Protein AF-A0A355IJU5-F1 (afdb_monomer_lite)

Secondary structure (DSSP, 8-state):
--TT--HHHHHHHHTTS-GGGGS-S--HHHHHHHHHHS----S-------TT---EEEETTEEESSGGG-S-HHHHHHHHHHHHHHHHHHHHHHHHHHHHHHHTTS-HHHHHHHHHHHHHHHHHHHHHHHHHHHHHHHHHHHHHHHHT-

Sequence (149 aa):
MVNGKSIKERIELAEIRDFRATWAGKNIDSLLQRTRRIQPLNTDTQDVVTEEGLGFYINDHHTYQSLDDFQSPEARQQVTQWLAKQEDLKITQATLAEKRAYYTTLDASQRERLGVEILSLERDIRLIRQELPLLERSARNLEIRALSK

Structure (mmCIF, N/CA/C/O backbone):
data_AF-A0A355IJU5-F1
#
_entry.id   AF-A0A355IJU5-F1
#
loop_
_atom_site.group_PDB
_atom_site.id
_atom_site.type_symbol
_atom_site.label_atom_id
_atom_site.label_alt_id
_atom_site.label_comp_id
_atom_site.label_asym_id
_atom_site.label_entity_id
_atom_site.label_seq_id
_atom_site.pdbx_PDB_ins_code
_atom_site.Cartn_x
_atom_site.Cartn_y
_atom_site.Cartn_z
_atom_site.occupancy
_atom_site.B_iso_or_equiv
_atom_site.auth_seq_id
_atom_site.auth_comp_id
_atom_site.auth_asym_id
_atom_site.auth_atom_id
_atom_site.pdbx_PDB_model_num
ATOM 1 N N . MET A 1 1 ? 2.786 -55.390 19.495 1.00 37.66 1 MET A N 1
ATOM 2 C CA . MET A 1 1 ? 2.853 -56.370 18.386 1.00 37.66 1 MET A CA 1
ATOM 3 C C . MET A 1 1 ? 1.538 -56.319 17.625 1.00 37.66 1 MET A C 1
ATOM 5 O O . MET A 1 1 ? 0.491 -56.407 18.250 1.00 37.66 1 MET A O 1
ATOM 9 N N . VAL A 1 2 ? 1.580 -56.051 16.316 1.00 45.22 2 VAL A N 1
ATOM 10 C CA . VAL A 1 2 ? 0.395 -55.852 15.457 1.00 45.22 2 VAL A CA 1
ATOM 11 C C . VAL A 1 2 ? -0.214 -57.223 15.125 1.00 45.22 2 VAL A C 1
ATOM 13 O O . VAL A 1 2 ? 0.063 -57.798 14.077 1.00 45.22 2 VAL A O 1
ATOM 16 N N . ASN A 1 3 ? -0.982 -57.785 16.061 1.00 53.03 3 ASN A N 1
ATOM 17 C CA . ASN A 1 3 ? -1.473 -59.169 16.013 1.00 53.03 3 ASN A CA 1
ATOM 18 C C . ASN A 1 3 ? -2.860 -59.287 15.358 1.00 53.03 3 ASN A C 1
ATOM 20 O O . ASN A 1 3 ? -3.836 -59.608 16.026 1.00 53.03 3 ASN A O 1
ATOM 24 N N . GLY A 1 4 ? -2.952 -59.048 14.046 1.00 61.25 4 GLY A N 1
ATOM 25 C CA . GLY A 1 4 ? -4.211 -59.302 13.326 1.00 61.25 4 GLY A CA 1
ATOM 26 C C . GLY A 1 4 ? -4.207 -59.152 11.804 1.00 61.25 4 GLY A C 1
ATOM 27 O O . GLY A 1 4 ? -5.227 -59.439 11.193 1.00 61.25 4 GLY A O 1
ATOM 28 N N . LYS A 1 5 ? -3.103 -58.721 11.178 1.00 66.00 5 LYS A N 1
ATOM 29 C CA . LYS A 1 5 ? -3.032 -58.539 9.716 1.00 66.00 5 LYS A CA 1
ATOM 30 C C . LYS A 1 5 ? -2.289 -59.692 9.051 1.00 66.00 5 LYS A C 1
ATOM 32 O O . LYS A 1 5 ? -1.216 -60.081 9.525 1.00 66.00 5 LYS A O 1
ATOM 37 N N . SER A 1 6 ? -2.838 -60.226 7.963 1.00 76.06 6 SER A N 1
ATOM 38 C CA . SER A 1 6 ? -2.215 -61.322 7.218 1.00 76.06 6 SER A CA 1
ATOM 39 C C . SER A 1 6 ? -0.889 -60.873 6.588 1.00 76.06 6 SER A C 1
ATOM 41 O O . SER A 1 6 ? -0.647 -59.684 6.371 1.00 76.06 6 SER A O 1
ATOM 43 N N . ILE A 1 7 ? -0.005 -61.824 6.274 1.00 74.62 7 ILE A N 1
ATOM 44 C CA . ILE A 1 7 ? 1.296 -61.528 5.647 1.00 74.62 7 ILE A CA 1
ATOM 45 C C . ILE A 1 7 ? 1.111 -60.764 4.327 1.00 74.62 7 ILE A C 1
ATOM 47 O O . ILE A 1 7 ? 1.876 -59.844 4.051 1.00 74.62 7 ILE A O 1
ATOM 51 N N . LYS A 1 8 ? 0.061 -61.081 3.557 1.00 76.50 8 LYS A N 1
ATOM 52 C CA . LYS A 1 8 ? -0.259 -60.382 2.304 1.00 76.50 8 LYS A CA 1
ATOM 53 C C . LYS A 1 8 ? -0.587 -58.909 2.543 1.00 76.50 8 LYS A C 1
ATOM 55 O O . LYS A 1 8 ? -0.012 -58.050 1.891 1.00 76.50 8 LYS A O 1
ATOM 60 N N . GLU A 1 9 ? -1.411 -58.615 3.545 1.00 71.00 9 GLU A N 1
ATOM 61 C CA . GLU A 1 9 ? -1.787 -57.236 3.888 1.00 71.00 9 GLU A CA 1
ATOM 62 C C . GLU A 1 9 ? -0.579 -56.426 4.373 1.00 71.00 9 GLU A C 1
ATOM 64 O O . GLU A 1 9 ? -0.467 -55.234 4.110 1.00 71.00 9 GLU A O 1
ATOM 69 N N . ARG A 1 10 ? 0.366 -57.066 5.072 1.00 69.81 10 ARG A N 1
ATOM 70 C CA . ARG A 1 10 ? 1.609 -56.410 5.504 1.00 69.81 10 ARG A CA 1
ATOM 71 C C . ARG A 1 10 ? 2.517 -56.062 4.326 1.00 69.81 10 ARG A C 1
ATOM 73 O O . ARG A 1 10 ? 3.156 -55.016 4.371 1.00 69.81 10 ARG A O 1
ATOM 80 N N . ILE A 1 11 ? 2.565 -56.915 3.304 1.00 75.50 11 ILE A N 1
ATOM 81 C CA . ILE A 1 11 ? 3.319 -56.659 2.071 1.00 75.50 11 ILE A CA 1
ATOM 82 C C . ILE A 1 11 ? 2.655 -55.529 1.279 1.00 75.50 11 ILE A C 1
ATOM 84 O O . ILE A 1 11 ? 3.332 -54.582 0.904 1.00 75.50 11 ILE A O 1
ATOM 88 N N . GLU A 1 12 ? 1.331 -55.547 1.116 1.00 73.19 12 GLU A N 1
ATOM 89 C CA . GLU A 1 12 ? 0.604 -54.475 0.418 1.00 73.19 12 GLU A CA 1
ATOM 90 C C . GLU A 1 12 ? 0.754 -53.105 1.096 1.00 73.19 12 GLU A C 1
ATOM 92 O O . GLU A 1 12 ? 0.917 -52.092 0.415 1.00 73.19 12 GLU A O 1
ATOM 97 N N . LEU A 1 13 ? 0.752 -53.072 2.435 1.00 71.50 13 LEU A N 1
ATOM 98 C CA . LEU A 1 13 ? 1.023 -51.858 3.210 1.00 71.50 13 LEU A CA 1
ATOM 99 C C . LEU A 1 13 ? 2.470 -51.381 3.054 1.00 71.50 13 LEU A C 1
ATOM 101 O O . LEU A 1 13 ? 2.701 -50.178 2.955 1.00 71.50 13 LEU A O 1
ATOM 105 N N . ALA A 1 14 ? 3.436 -52.304 3.045 1.00 71.00 14 ALA A N 1
ATOM 106 C CA . ALA A 1 14 ? 4.849 -51.980 2.858 1.00 71.00 14 ALA A CA 1
ATOM 107 C C . ALA A 1 14 ? 5.145 -51.473 1.439 1.00 71.00 14 ALA A C 1
ATOM 109 O O . ALA A 1 14 ? 5.996 -50.608 1.261 1.00 71.00 14 ALA A O 1
ATOM 110 N N . GLU A 1 15 ? 4.411 -51.967 0.445 1.00 78.69 15 GLU A N 1
ATOM 111 C CA . GLU A 1 15 ? 4.503 -51.522 -0.944 1.00 78.69 15 GLU A CA 1
ATOM 112 C C . GLU A 1 15 ? 3.675 -50.255 -1.231 1.00 78.69 15 GLU A C 1
ATOM 114 O O . GLU A 1 15 ? 3.696 -49.765 -2.356 1.00 78.69 15 GLU A O 1
ATOM 119 N N . ILE A 1 16 ? 2.954 -49.715 -0.232 1.00 70.50 16 ILE A N 1
ATOM 120 C CA . ILE A 1 16 ? 2.120 -48.498 -0.320 1.00 70.50 16 ILE A CA 1
ATOM 121 C C . ILE A 1 16 ? 1.230 -48.514 -1.580 1.00 70.50 16 ILE A C 1
ATOM 123 O O . ILE A 1 16 ? 1.070 -47.514 -2.277 1.00 70.50 16 ILE A O 1
ATOM 127 N N . ARG A 1 17 ? 0.639 -49.673 -1.897 1.00 71.25 17 ARG A N 1
ATOM 128 C CA . ARG A 1 17 ? -0.208 -49.821 -3.097 1.00 71.25 17 ARG A CA 1
ATOM 129 C C . ARG A 1 17 ? -1.482 -48.978 -3.032 1.00 71.25 17 ARG A C 1
ATOM 131 O O . ARG A 1 17 ? -2.009 -48.578 -4.065 1.00 71.25 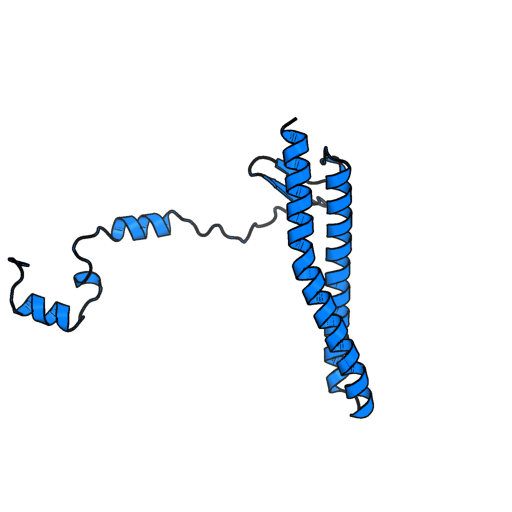17 ARG A O 1
ATOM 138 N N . ASP A 1 18 ? -1.948 -48.691 -1.820 1.00 65.88 18 ASP A N 1
ATOM 139 C CA . ASP A 1 18 ? -3.004 -47.724 -1.543 1.00 65.88 18 ASP A CA 1
ATOM 140 C C . ASP A 1 18 ? -2.660 -46.940 -0.269 1.00 65.88 18 ASP A C 1
ATOM 142 O O . ASP A 1 18 ? -2.475 -47.500 0.816 1.00 65.88 18 ASP A O 1
ATOM 146 N N . PHE A 1 19 ? -2.594 -45.616 -0.394 1.00 62.75 19 PHE A N 1
ATOM 147 C CA . PHE A 1 19 ? -2.326 -44.714 0.722 1.00 62.75 19 PHE A CA 1
ATOM 148 C C . PHE A 1 19 ? -3.440 -44.758 1.776 1.00 62.75 19 PHE A C 1
ATOM 150 O O . PHE A 1 19 ? -3.152 -44.595 2.964 1.00 62.75 19 PHE A O 1
ATOM 157 N N . ARG A 1 20 ? -4.692 -45.050 1.391 1.00 64.56 20 ARG A N 1
ATOM 158 C CA . ARG A 1 20 ? -5.820 -45.154 2.331 1.00 64.56 20 ARG A CA 1
ATOM 159 C C . ARG A 1 20 ? -5.626 -46.291 3.331 1.00 64.56 20 ARG A C 1
ATOM 161 O O . ARG A 1 20 ? -5.987 -46.142 4.495 1.00 64.56 20 ARG A O 1
ATOM 168 N N . ALA A 1 21 ? -4.999 -47.391 2.913 1.00 64.56 21 ALA A N 1
ATOM 169 C CA . ALA A 1 21 ? -4.743 -48.551 3.765 1.00 64.56 21 ALA A CA 1
ATOM 170 C C . ALA A 1 21 ? -3.712 -48.267 4.879 1.00 64.56 21 ALA A C 1
ATOM 172 O O . ALA A 1 21 ? -3.728 -48.916 5.929 1.00 64.56 21 ALA A O 1
ATOM 173 N N . THR A 1 22 ? -2.839 -47.270 4.687 1.00 63.34 22 THR A N 1
ATOM 174 C CA . THR A 1 22 ? -1.837 -46.857 5.690 1.00 63.34 22 THR A CA 1
ATOM 175 C C . THR A 1 22 ? -2.447 -46.067 6.850 1.00 63.34 22 THR A C 1
ATOM 177 O O . THR A 1 22 ? -1.848 -45.937 7.921 1.00 63.34 22 THR A O 1
ATOM 180 N N . TRP A 1 23 ? -3.663 -45.554 6.673 1.00 65.38 23 TRP A N 1
ATOM 181 C CA . TRP A 1 23 ? -4.342 -44.743 7.666 1.00 65.38 23 TRP A CA 1
ATOM 182 C C . TRP A 1 23 ? -5.085 -45.665 8.633 1.00 65.38 23 TRP A C 1
ATOM 184 O O . TRP A 1 23 ? -6.143 -46.194 8.321 1.00 65.38 23 TRP A O 1
ATOM 194 N N . ALA A 1 24 ? -4.490 -45.901 9.805 1.00 61.97 24 ALA A N 1
ATOM 195 C CA . ALA A 1 24 ? -4.911 -46.866 10.826 1.00 61.97 24 ALA A CA 1
ATOM 196 C C . ALA A 1 24 ? -6.315 -46.609 11.435 1.00 61.97 24 ALA A C 1
ATOM 198 O O . ALA A 1 24 ? -6.436 -46.294 12.615 1.00 61.97 24 ALA A O 1
ATOM 199 N N . GLY A 1 25 ? -7.381 -46.718 10.639 1.00 58.44 25 GLY A N 1
ATOM 200 C CA . GLY A 1 25 ? -8.772 -46.613 11.086 1.00 58.44 25 GLY A CA 1
ATOM 201 C C . GLY A 1 25 ? -9.214 -45.217 11.534 1.00 58.44 25 GLY A C 1
ATOM 202 O O . GLY A 1 25 ? -10.287 -45.078 12.118 1.00 58.44 25 GLY A O 1
ATOM 203 N N . LYS A 1 26 ? -8.427 -44.161 11.279 1.00 61.12 26 LYS A N 1
ATOM 204 C CA . LYS A 1 26 ? -8.891 -42.786 11.516 1.00 61.12 26 LYS A CA 1
ATOM 205 C C . LYS A 1 26 ? -9.998 -42.480 10.510 1.00 61.12 26 LYS A C 1
ATOM 207 O O . LYS A 1 26 ? -9.787 -42.651 9.319 1.00 61.12 26 LYS A O 1
ATOM 212 N N . ASN A 1 27 ? -11.162 -42.034 10.980 1.00 60.88 27 ASN A N 1
ATOM 213 C CA . ASN A 1 27 ? -12.306 -41.693 10.134 1.00 60.88 27 ASN A CA 1
ATOM 214 C C . ASN A 1 27 ? -11.995 -40.423 9.314 1.00 60.88 27 ASN A C 1
ATOM 216 O O . ASN A 1 27 ? -12.337 -39.309 9.715 1.00 60.88 27 ASN A O 1
ATOM 220 N N . ILE A 1 28 ? -11.281 -40.578 8.195 1.00 61.06 28 ILE A N 1
ATOM 221 C CA . ILE A 1 28 ? -10.894 -39.460 7.322 1.00 61.06 28 ILE A CA 1
ATOM 222 C C . ILE A 1 28 ? -12.123 -38.838 6.672 1.00 61.06 28 ILE A C 1
ATOM 224 O O . ILE A 1 28 ? -12.105 -37.642 6.419 1.00 61.06 28 ILE A O 1
ATOM 228 N N . ASP A 1 29 ? -13.210 -39.587 6.477 1.00 62.91 29 ASP A N 1
ATOM 229 C CA . ASP A 1 29 ? -14.457 -39.028 5.952 1.00 62.91 29 ASP A CA 1
ATOM 230 C C . ASP A 1 29 ? -14.970 -37.884 6.832 1.00 62.91 29 ASP A C 1
ATOM 232 O O . ASP A 1 29 ? -15.392 -36.859 6.308 1.00 62.91 29 ASP A O 1
ATOM 236 N N . SER A 1 30 ? -14.823 -37.972 8.157 1.00 64.62 30 SER A N 1
ATOM 237 C CA . SER A 1 30 ? -15.137 -36.859 9.066 1.00 64.62 30 SER A CA 1
ATOM 238 C C . SER A 1 30 ? -14.202 -35.643 8.904 1.00 64.62 30 SER A C 1
ATOM 240 O O . SER A 1 30 ? -14.635 -34.499 9.058 1.00 64.62 30 SER A O 1
ATOM 242 N N . LEU A 1 31 ? -12.931 -35.857 8.537 1.00 59.22 31 LEU A N 1
ATOM 243 C CA . LEU A 1 31 ? -11.954 -34.792 8.258 1.00 59.22 31 LEU A CA 1
ATOM 244 C C . LEU A 1 31 ? -12.179 -34.163 6.871 1.00 59.22 31 LEU A C 1
ATOM 246 O O . LEU A 1 31 ? -12.069 -32.946 6.715 1.00 59.22 31 LEU A O 1
ATOM 250 N N . LEU A 1 32 ? -12.569 -34.974 5.887 1.00 59.78 32 LEU A N 1
ATOM 251 C CA . LEU A 1 32 ? -13.024 -34.563 4.557 1.00 59.78 32 LEU A CA 1
ATOM 252 C C . LEU A 1 32 ? -14.348 -33.794 4.640 1.00 59.78 32 LEU A C 1
ATOM 254 O O . LEU A 1 32 ? -14.534 -32.792 3.961 1.00 59.78 32 LEU A O 1
ATOM 258 N N . GLN A 1 33 ? -15.266 -34.203 5.516 1.00 60.03 33 GLN A N 1
ATOM 259 C CA . GLN A 1 33 ? -16.494 -33.456 5.785 1.00 60.03 33 GLN A CA 1
ATOM 260 C C . GLN A 1 33 ? -16.215 -32.133 6.500 1.00 60.03 33 GLN A C 1
ATOM 262 O O . GLN A 1 33 ? -16.843 -31.134 6.161 1.00 60.03 33 GLN A O 1
ATOM 267 N N . ARG A 1 34 ? -15.259 -32.084 7.441 1.00 55.94 34 ARG A N 1
ATOM 268 C CA . ARG A 1 34 ? -14.801 -30.817 8.038 1.00 55.94 34 ARG A CA 1
ATOM 269 C C . ARG A 1 34 ? -14.225 -29.877 6.986 1.00 55.94 34 ARG A C 1
ATOM 271 O O . ARG A 1 34 ? -14.629 -28.726 6.946 1.00 55.94 34 ARG A O 1
ATOM 278 N N . THR A 1 35 ? -13.352 -30.369 6.113 1.00 55.44 35 THR A N 1
ATOM 279 C CA . THR A 1 35 ? -12.771 -29.562 5.026 1.00 55.44 35 THR A CA 1
ATOM 280 C C . THR A 1 35 ? -13.792 -29.146 3.970 1.00 55.44 35 THR A C 1
ATOM 282 O O . THR A 1 35 ? -13.623 -28.088 3.390 1.00 55.44 35 THR A O 1
ATOM 285 N N . ARG A 1 36 ? -14.877 -29.904 3.762 1.00 55.72 36 ARG A N 1
ATOM 286 C CA . ARG A 1 36 ? -16.011 -29.486 2.912 1.00 55.72 36 ARG A CA 1
ATOM 287 C C . ARG A 1 36 ? -16.974 -28.508 3.600 1.00 55.72 36 ARG A C 1
ATOM 289 O O . ARG A 1 36 ? -17.630 -27.733 2.917 1.00 55.72 36 ARG A O 1
ATOM 296 N N . ARG A 1 37 ? -17.105 -28.567 4.934 1.00 54.38 37 ARG A N 1
ATOM 297 C CA . ARG A 1 37 ? -17.896 -27.612 5.743 1.00 54.38 37 ARG A CA 1
ATOM 298 C C . ARG A 1 37 ? -17.190 -26.287 5.955 1.00 54.38 37 ARG A C 1
ATOM 300 O O . ARG A 1 37 ? -17.864 -25.279 6.143 1.00 54.38 37 ARG A O 1
ATOM 307 N N . ILE A 1 38 ? -15.862 -26.291 5.918 1.00 51.34 38 ILE A N 1
ATOM 308 C CA . ILE A 1 38 ? -15.114 -25.098 5.561 1.00 51.34 38 IL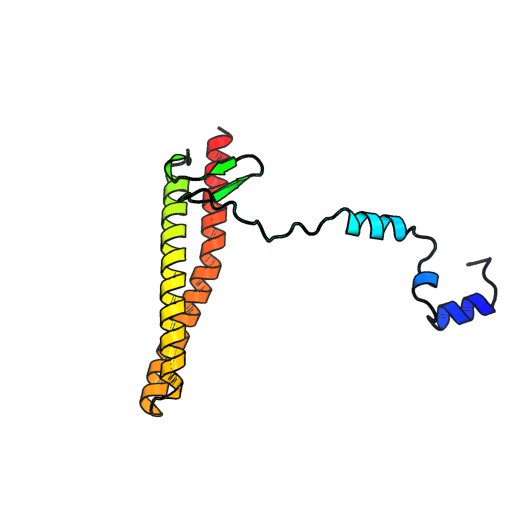E A CA 1
ATOM 309 C C . ILE A 1 38 ? -15.471 -24.880 4.092 1.00 51.34 38 ILE A C 1
ATOM 311 O O . ILE A 1 38 ? -14.797 -25.371 3.192 1.00 51.34 38 ILE A O 1
ATOM 315 N N . GLN A 1 39 ? -16.599 -24.204 3.846 1.00 50.84 39 GLN A N 1
ATOM 316 C CA . GLN A 1 39 ? -16.749 -23.493 2.587 1.00 50.84 39 GLN A CA 1
ATOM 317 C C . GLN A 1 39 ? -15.417 -22.769 2.382 1.00 50.84 39 GLN A C 1
ATOM 319 O O . GLN A 1 39 ? -14.881 -22.252 3.376 1.00 50.84 39 GLN A O 1
ATOM 324 N N . PRO A 1 40 ? -14.848 -22.725 1.165 1.00 47.34 40 PRO A N 1
ATOM 325 C CA . PRO A 1 40 ? -13.946 -21.624 0.908 1.00 47.34 40 PRO A CA 1
ATOM 326 C C . PRO A 1 40 ? -14.731 -20.405 1.391 1.00 47.34 40 PRO A C 1
ATOM 328 O O . PRO A 1 40 ? -15.829 -20.146 0.895 1.00 47.34 40 PRO A O 1
ATOM 331 N N . LEU A 1 41 ? -14.252 -19.723 2.440 1.00 43.88 41 LEU A N 1
ATOM 332 C CA . LEU A 1 41 ? -14.538 -18.308 2.496 1.00 43.88 41 LEU A CA 1
ATOM 333 C C . LEU A 1 41 ? -13.991 -17.878 1.153 1.00 43.88 41 LEU A C 1
ATOM 335 O O . LEU A 1 41 ? -12.777 -17.890 0.950 1.00 43.88 41 LEU A O 1
ATOM 339 N N . ASN A 1 42 ? -14.896 -17.699 0.197 1.00 45.56 42 ASN A N 1
ATOM 340 C CA . ASN A 1 42 ? -14.609 -16.956 -0.989 1.00 45.56 42 ASN A CA 1
ATOM 341 C C . ASN A 1 42 ? -14.091 -15.649 -0.396 1.00 45.56 42 ASN A C 1
ATOM 343 O O . ASN A 1 42 ? -14.848 -14.835 0.115 1.00 45.56 42 ASN A O 1
ATOM 347 N N . THR A 1 43 ? -12.771 -15.515 -0.350 1.00 44.66 43 THR A N 1
ATOM 348 C CA . THR A 1 43 ? -12.105 -14.230 -0.193 1.00 44.66 43 THR A CA 1
ATOM 349 C C . THR A 1 43 ? -12.297 -13.404 -1.460 1.00 44.66 43 THR A C 1
ATOM 351 O O . THR A 1 43 ? -11.680 -12.363 -1.601 1.00 44.66 43 THR A O 1
ATOM 354 N N . ASP A 1 44 ? -13.175 -13.838 -2.364 1.00 41.47 44 ASP A N 1
ATOM 355 C CA . ASP A 1 44 ? -14.094 -12.944 -3.038 1.00 41.47 44 ASP A CA 1
ATOM 356 C C . ASP A 1 44 ? -15.173 -12.547 -2.021 1.00 41.47 44 ASP A C 1
ATOM 358 O O . ASP A 1 44 ? -16.317 -13.014 -2.068 1.00 41.47 44 ASP A O 1
ATOM 362 N N . THR A 1 45 ? -14.828 -11.649 -1.092 1.00 46.56 45 THR A N 1
ATOM 363 C CA . THR A 1 45 ? -15.816 -10.638 -0.743 1.00 46.56 45 THR A CA 1
ATOM 364 C C . THR A 1 45 ? -16.143 -9.992 -2.079 1.00 46.56 45 THR A C 1
ATOM 366 O O . THR A 1 45 ? -15.399 -9.167 -2.600 1.00 46.56 45 THR A O 1
ATOM 369 N N . GLN A 1 46 ? -17.225 -10.459 -2.702 1.00 38.84 46 GLN A N 1
ATOM 370 C CA . GLN A 1 46 ? -18.049 -9.594 -3.511 1.00 38.84 46 GLN A CA 1
ATOM 371 C C . GLN A 1 46 ? -18.360 -8.456 -2.556 1.00 38.84 46 GLN A C 1
ATOM 373 O O . GLN A 1 46 ? -19.249 -8.562 -1.710 1.00 38.84 46 GLN A O 1
ATOM 378 N N . ASP A 1 47 ? -17.503 -7.439 -2.605 1.00 44.41 47 ASP A N 1
ATOM 379 C CA . ASP A 1 47 ? -17.793 -6.136 -2.082 1.00 44.41 47 ASP A CA 1
ATOM 380 C C . ASP A 1 47 ? -19.147 -5.843 -2.706 1.00 44.41 47 ASP A C 1
ATOM 382 O O . ASP A 1 47 ? -19.281 -5.617 -3.912 1.00 44.41 47 ASP A O 1
ATOM 386 N N . VAL A 1 48 ? -20.194 -5.963 -1.895 1.00 41.03 48 VAL A N 1
ATOM 387 C CA . VAL A 1 48 ? -21.378 -5.164 -2.107 1.00 41.03 48 VAL A CA 1
ATOM 388 C C . VAL A 1 48 ? -20.806 -3.766 -1.998 1.00 41.03 48 VAL A C 1
ATOM 390 O O . VAL A 1 48 ? -20.634 -3.244 -0.895 1.00 41.03 48 VAL A O 1
ATOM 393 N N . VAL A 1 49 ? -20.366 -3.247 -3.149 1.00 46.19 49 VAL A N 1
ATOM 394 C CA . VAL A 1 49 ? -19.971 -1.868 -3.374 1.00 46.19 49 VAL A CA 1
ATOM 395 C C . VAL A 1 49 ? -21.245 -1.098 -3.094 1.00 46.19 49 VAL A C 1
ATOM 397 O O . VAL A 1 49 ? -22.055 -0.815 -3.969 1.00 46.19 49 VAL A O 1
ATOM 400 N N . THR A 1 50 ? -21.479 -0.906 -1.804 1.00 43.88 50 THR A N 1
ATOM 401 C CA . THR A 1 50 ? -22.388 0.085 -1.292 1.00 43.88 50 THR A CA 1
ATOM 402 C C . THR A 1 50 ? -21.654 1.366 -1.621 1.00 43.88 50 THR A C 1
ATOM 404 O O . THR A 1 50 ? -20.507 1.557 -1.214 1.00 43.88 50 THR A O 1
ATOM 407 N N . GLU A 1 51 ? -22.264 2.111 -2.526 1.00 48.16 51 GLU A N 1
ATOM 408 C CA . GLU A 1 51 ? -21.739 3.298 -3.172 1.00 48.16 51 GLU A CA 1
ATOM 409 C C . GLU A 1 51 ? -20.920 4.162 -2.192 1.00 48.16 51 GLU A C 1
ATOM 411 O O . GLU A 1 51 ? -21.381 4.517 -1.112 1.00 48.16 51 GLU A O 1
ATOM 416 N N . GLU A 1 52 ? -19.672 4.450 -2.573 1.00 56.06 52 GLU A N 1
ATOM 417 C CA . GLU A 1 52 ? -18.823 5.518 -2.015 1.00 56.06 52 GLU A CA 1
ATOM 418 C C . GLU A 1 52 ? -18.389 5.419 -0.535 1.00 56.06 52 GLU A C 1
ATOM 420 O O . GLU A 1 52 ? -17.901 6.397 0.031 1.00 56.06 52 GLU A O 1
ATOM 425 N N . GLY A 1 53 ? -18.484 4.245 0.094 1.00 57.88 53 GLY A N 1
ATOM 426 C CA . GLY A 1 53 ? -18.004 4.036 1.466 1.00 57.88 53 GLY A CA 1
ATOM 427 C C . GLY A 1 53 ? -16.539 3.582 1.574 1.00 57.88 53 GLY A C 1
ATOM 428 O O . GLY A 1 53 ? -16.098 2.663 0.884 1.00 57.88 53 GLY A O 1
ATOM 429 N N . LEU A 1 54 ? -15.790 4.164 2.514 1.00 71.62 54 LEU A N 1
ATOM 430 C CA . LEU A 1 54 ? -14.519 3.654 3.036 1.00 71.62 54 LEU A CA 1
ATOM 431 C C . LEU A 1 54 ? -14.784 2.333 3.778 1.00 71.62 54 LEU A C 1
ATOM 433 O O . LEU A 1 54 ? -14.974 2.360 4.984 1.00 71.62 54 LEU A O 1
ATOM 437 N N . GLY A 1 55 ? -14.852 1.195 3.081 1.00 74.94 55 GLY A N 1
ATOM 438 C CA . GLY A 1 55 ? -15.141 -0.122 3.673 1.00 74.94 55 GLY A CA 1
ATOM 439 C C . GLY A 1 55 ? -14.039 -0.626 4.616 1.00 74.94 55 GLY A C 1
ATOM 440 O O . GLY A 1 55 ? -13.245 -1.491 4.246 1.00 74.94 55 GLY A O 1
ATOM 441 N N . PHE A 1 56 ? -13.965 -0.077 5.830 1.00 84.19 56 PHE A N 1
ATOM 442 C CA . PHE A 1 56 ? -12.914 -0.365 6.804 1.00 84.19 56 PHE A CA 1
ATOM 443 C C . PHE A 1 56 ? -13.431 -1.271 7.925 1.00 84.19 56 PHE A C 1
ATOM 445 O O . PHE A 1 56 ? -14.274 -0.888 8.738 1.00 84.19 56 PHE A O 1
ATOM 452 N N . TYR A 1 57 ? -12.893 -2.486 7.998 1.00 85.50 57 TYR A N 1
ATOM 453 C CA . TYR A 1 57 ? -13.272 -3.478 9.003 1.00 85.50 57 TYR A CA 1
ATOM 454 C C . TYR A 1 57 ? -12.510 -3.244 10.316 1.00 85.50 57 TYR A C 1
ATOM 456 O O . TYR A 1 57 ? -11.278 -3.306 10.337 1.00 85.50 57 TYR A O 1
ATOM 464 N N . ILE A 1 58 ? -13.222 -3.005 11.422 1.0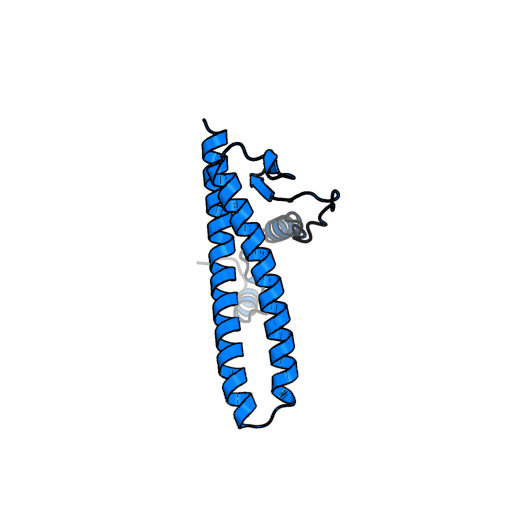0 84.94 58 ILE A N 1
ATOM 465 C CA . ILE A 1 58 ? -12.624 -2.866 12.762 1.00 84.94 58 ILE A CA 1
ATOM 466 C C . ILE A 1 58 ? -12.585 -4.221 13.470 1.00 84.94 58 ILE A C 1
ATOM 468 O O . ILE A 1 58 ? -11.528 -4.647 13.942 1.00 84.94 58 ILE A O 1
ATOM 472 N N . ASN A 1 59 ? -13.729 -4.904 13.530 1.00 80.56 59 ASN A N 1
ATOM 473 C CA . ASN A 1 59 ? -13.891 -6.244 14.094 1.00 80.56 59 ASN A CA 1
ATOM 474 C C . ASN A 1 59 ? -15.103 -6.954 13.455 1.00 80.56 59 ASN A C 1
ATOM 476 O O . ASN A 1 59 ? -15.752 -6.398 12.572 1.00 80.56 59 ASN A O 1
ATOM 480 N N . ASP A 1 60 ? -15.433 -8.159 13.928 1.00 79.88 60 ASP A N 1
ATOM 481 C CA . ASP A 1 60 ? -16.530 -8.986 13.393 1.00 79.88 60 ASP A CA 1
ATOM 482 C C . ASP A 1 60 ? -17.932 -8.347 13.521 1.00 79.88 60 ASP A C 1
ATOM 484 O O . ASP A 1 60 ? -18.896 -8.839 12.936 1.00 79.88 60 ASP A O 1
ATOM 488 N N . HIS A 1 61 ? -18.069 -7.264 14.294 1.00 77.81 61 HIS A N 1
ATOM 489 C CA . HIS A 1 61 ? -19.339 -6.584 14.565 1.00 77.81 61 HIS A CA 1
ATOM 490 C C . HIS A 1 61 ? -19.386 -5.133 14.060 1.00 77.81 61 HIS A C 1
ATOM 492 O O . HIS A 1 61 ? -20.471 -4.569 13.947 1.00 77.81 61 HIS A O 1
ATOM 498 N N . HIS A 1 62 ? -18.237 -4.534 13.737 1.00 80.25 62 HIS A N 1
ATOM 499 C CA . HIS A 1 62 ? -18.105 -3.134 13.349 1.00 80.25 62 HIS A CA 1
ATOM 500 C C . HIS A 1 62 ? -17.359 -3.017 12.019 1.00 80.25 62 HIS A C 1
ATOM 502 O O . HIS A 1 62 ? -16.155 -3.273 11.922 1.00 80.25 62 HIS A O 1
ATOM 508 N N . THR A 1 63 ? -18.100 -2.587 11.000 1.00 85.00 63 THR A N 1
ATOM 509 C CA . THR A 1 63 ? -17.576 -2.170 9.697 1.00 85.00 63 THR A CA 1
ATOM 510 C C . THR A 1 63 ? -17.928 -0.708 9.515 1.00 85.00 63 THR A C 1
ATOM 512 O O . THR A 1 63 ? -19.092 -0.338 9.664 1.00 85.00 63 THR A O 1
ATOM 515 N N . TYR A 1 64 ? -16.925 0.115 9.247 1.00 86.69 64 TYR A N 1
ATOM 516 C CA . TYR A 1 64 ? -17.107 1.542 9.021 1.00 86.69 64 TYR A CA 1
ATOM 517 C C . TYR A 1 64 ? -17.210 1.803 7.524 1.00 86.69 64 TYR A C 1
ATOM 519 O O . TYR A 1 64 ? -16.623 1.067 6.729 1.00 86.69 64 TYR A O 1
ATOM 527 N N . GLN A 1 65 ? -18.000 2.810 7.160 1.00 84.94 65 GLN A N 1
ATOM 528 C CA . GLN A 1 65 ? -18.193 3.266 5.782 1.00 84.94 65 GLN A CA 1
ATOM 529 C C . GLN A 1 65 ? -17.748 4.721 5.599 1.00 84.94 65 GLN A C 1
ATOM 531 O O . GLN A 1 65 ? -17.507 5.147 4.473 1.00 84.94 65 GLN A O 1
ATOM 536 N N . SER A 1 66 ? -17.590 5.482 6.683 1.00 85.25 66 SER A N 1
ATOM 537 C CA . SER A 1 66 ? -17.088 6.854 6.663 1.00 85.25 66 SER A CA 1
ATOM 538 C C . SER A 1 66 ? -15.952 7.056 7.666 1.00 85.25 66 SER A C 1
ATOM 540 O O . SER A 1 66 ? -15.847 6.369 8.682 1.00 85.25 66 SER A O 1
ATOM 542 N N . LEU A 1 67 ? -15.111 8.066 7.418 1.00 86.12 67 LEU A N 1
ATOM 543 C CA . LEU A 1 67 ? -14.141 8.549 8.407 1.00 86.12 67 LEU A CA 1
ATOM 544 C C . LEU A 1 67 ? -14.826 9.097 9.670 1.00 86.12 67 LEU A C 1
ATOM 546 O O . LEU A 1 67 ? -14.197 9.158 10.727 1.00 86.12 67 LEU A O 1
ATOM 550 N N . ASP A 1 68 ? -16.098 9.483 9.575 1.00 85.81 68 ASP A N 1
ATOM 551 C CA . ASP A 1 68 ? -16.865 9.984 10.714 1.00 85.81 68 ASP A CA 1
ATOM 552 C C . ASP A 1 68 ? -17.319 8.894 11.686 1.00 85.81 68 ASP A C 1
ATOM 554 O O . ASP A 1 68 ? -17.573 9.206 12.849 1.00 85.81 68 ASP A O 1
ATOM 558 N N . ASP A 1 69 ? -17.323 7.629 11.257 1.00 85.69 69 ASP A N 1
ATOM 559 C CA . ASP A 1 69 ? -17.690 6.489 12.105 1.00 85.69 69 ASP A CA 1
ATOM 560 C C . ASP A 1 69 ? -16.639 6.221 13.199 1.00 85.69 69 ASP A C 1
ATOM 562 O O . ASP A 1 69 ? -16.934 5.596 14.220 1.00 85.69 69 ASP A O 1
ATOM 566 N N . PHE A 1 70 ? -15.415 6.734 13.014 1.00 88.19 70 PHE A N 1
ATOM 567 C CA . PHE A 1 70 ? -14.321 6.601 13.972 1.00 88.19 70 PHE A CA 1
ATOM 568 C C . PHE A 1 70 ? -14.555 7.456 15.214 1.00 88.19 70 PHE A C 1
ATOM 570 O O . PHE A 1 70 ? -14.595 8.691 15.138 1.00 88.19 70 PHE A O 1
ATOM 577 N N . GLN A 1 71 ? -14.601 6.785 16.364 1.00 88.31 71 GLN A N 1
ATOM 578 C CA . GLN A 1 71 ? -14.709 7.409 17.679 1.00 88.31 71 GLN A CA 1
ATOM 579 C C . GLN A 1 71 ? -13.371 8.003 18.126 1.00 88.31 71 GLN A C 1
ATOM 581 O O . GLN A 1 71 ? -13.333 9.043 18.785 1.00 88.31 71 GLN A O 1
ATOM 586 N N . SER A 1 72 ? -12.253 7.364 17.760 1.00 90.06 72 SER A N 1
ATOM 587 C CA . SER A 1 72 ? -10.924 7.870 18.091 1.00 90.06 72 SER A CA 1
ATOM 588 C C . SER A 1 72 ? -10.419 8.872 17.040 1.00 90.06 72 SER A C 1
ATOM 590 O O . SER A 1 72 ? -10.258 8.506 15.870 1.00 90.06 72 SER A O 1
ATOM 592 N N . PRO A 1 73 ? -10.073 10.118 17.430 1.00 89.31 73 PRO A N 1
ATOM 593 C CA . PRO A 1 73 ? -9.489 11.086 16.501 1.00 89.31 73 PRO A CA 1
ATOM 594 C C . PRO A 1 73 ? -8.110 10.632 15.998 1.00 89.31 73 PRO A C 1
ATOM 596 O O . PRO A 1 73 ? -7.756 10.883 14.847 1.00 89.31 73 PRO A O 1
ATOM 599 N N . GLU A 1 74 ? -7.351 9.909 16.830 1.00 89.38 74 GLU A N 1
ATOM 600 C CA . GLU A 1 74 ? -6.061 9.331 16.443 1.00 89.38 74 GLU A CA 1
ATOM 601 C C . GLU A 1 74 ? -6.242 8.211 15.409 1.00 89.38 74 GLU A C 1
ATOM 603 O O . GLU A 1 74 ? -5.506 8.162 14.422 1.00 89.38 74 GLU A O 1
ATOM 608 N N . ALA A 1 75 ? -7.242 7.337 15.592 1.00 89.50 75 ALA A N 1
ATOM 609 C CA . ALA A 1 75 ? -7.544 6.279 14.626 1.00 89.50 75 ALA A CA 1
ATOM 610 C C . ALA A 1 75 ? -7.979 6.871 13.281 1.00 89.50 75 ALA A C 1
ATOM 612 O O . ALA A 1 75 ? -7.467 6.464 12.239 1.00 89.50 75 ALA A O 1
ATOM 613 N N . ARG A 1 76 ? -8.836 7.900 13.308 1.00 90.56 76 ARG A N 1
ATOM 614 C CA . ARG A 1 76 ? -9.253 8.641 12.113 1.00 90.56 76 ARG A CA 1
ATOM 615 C C . ARG A 1 76 ? -8.050 9.193 11.347 1.00 90.56 76 ARG A C 1
ATOM 617 O O . ARG A 1 76 ? -7.945 8.990 10.142 1.00 90.56 76 ARG A O 1
ATOM 624 N N . GLN A 1 77 ? -7.102 9.827 12.041 1.00 91.50 77 GLN A N 1
ATOM 625 C CA . GLN A 1 77 ? -5.883 10.349 11.417 1.00 91.50 77 GLN A CA 1
ATOM 626 C C . GLN A 1 77 ? -5.029 9.239 10.781 1.00 91.50 77 GLN A C 1
ATOM 628 O O . GLN A 1 77 ? -4.525 9.418 9.670 1.00 91.50 77 GLN A O 1
ATOM 633 N N . GLN A 1 78 ? -4.869 8.098 11.460 1.00 90.44 78 GLN A N 1
ATOM 634 C CA . GLN A 1 78 ? -4.123 6.951 10.929 1.00 90.44 78 GLN A CA 1
ATOM 635 C C . GLN A 1 78 ? -4.764 6.398 9.651 1.00 90.44 78 GLN A C 1
ATOM 637 O O . GLN A 1 78 ? -4.056 6.083 8.696 1.00 90.44 78 GLN A O 1
ATOM 642 N N . VAL A 1 79 ? -6.095 6.328 9.597 1.00 89.88 79 VAL A N 1
ATOM 643 C CA . VAL A 1 79 ? -6.816 5.844 8.412 1.00 89.88 79 VAL A CA 1
ATOM 644 C C . VAL A 1 79 ? -6.745 6.838 7.257 1.00 89.88 79 VAL A C 1
ATOM 646 O O . VAL A 1 79 ? -6.525 6.426 6.120 1.00 89.88 79 VAL A O 1
ATOM 649 N N . THR A 1 80 ? -6.800 8.144 7.522 1.00 90.75 80 THR A N 1
ATOM 650 C CA . THR A 1 80 ? -6.543 9.162 6.491 1.00 90.75 80 THR A CA 1
ATOM 651 C C . THR A 1 80 ? -5.138 9.021 5.894 1.00 90.75 80 THR A C 1
ATOM 653 O O . THR A 1 80 ? -4.970 9.092 4.678 1.00 90.75 80 THR A O 1
ATOM 656 N N . GLN A 1 81 ? -4.120 8.773 6.726 1.00 91.50 81 GLN A N 1
ATOM 657 C CA . GLN A 1 81 ? -2.754 8.520 6.246 1.00 91.50 81 GLN A CA 1
ATOM 658 C C . GLN A 1 81 ? -2.651 7.217 5.450 1.00 91.50 81 GLN A C 1
ATOM 660 O O . GLN A 1 81 ? -1.944 7.160 4.445 1.00 91.50 81 GLN A O 1
ATOM 665 N N . TRP A 1 82 ? -3.353 6.175 5.890 1.00 91.69 82 TRP A N 1
ATOM 666 C CA . TRP A 1 82 ? -3.418 4.898 5.190 1.00 91.69 82 TRP A CA 1
ATOM 667 C C . TRP A 1 82 ? -4.037 5.053 3.794 1.00 91.69 82 TRP A C 1
ATOM 669 O O . TRP A 1 82 ? -3.451 4.571 2.827 1.00 91.69 82 TRP A O 1
ATOM 679 N N . LEU A 1 83 ? -5.132 5.810 3.665 1.00 90.50 83 LEU A N 1
ATOM 680 C CA . LEU A 1 83 ? -5.760 6.119 2.376 1.00 90.50 83 LEU A CA 1
ATOM 681 C C . LEU A 1 83 ? -4.826 6.881 1.439 1.00 90.50 83 LEU A C 1
ATOM 683 O O . LEU A 1 83 ? -4.676 6.501 0.279 1.00 90.50 83 LEU A O 1
ATOM 687 N N . ALA A 1 84 ? -4.155 7.916 1.951 1.00 91.44 84 ALA A N 1
ATOM 688 C CA . ALA A 1 84 ? -3.177 8.671 1.174 1.00 91.44 84 ALA A CA 1
ATOM 689 C C . ALA A 1 84 ? -2.049 7.756 0.663 1.00 91.44 84 ALA A C 1
ATOM 691 O O . ALA A 1 84 ? -1.759 7.739 -0.530 1.00 91.44 84 ALA A O 1
ATOM 692 N N . LYS A 1 85 ? -1.487 6.903 1.531 1.00 92.69 85 LYS A N 1
ATOM 693 C CA . LYS A 1 85 ? -0.448 5.933 1.146 1.00 92.69 85 LYS A CA 1
ATOM 694 C C . LYS A 1 85 ? -0.939 4.889 0.146 1.00 92.69 85 LYS A C 1
ATOM 696 O O . LYS A 1 85 ? -0.156 4.417 -0.679 1.00 92.69 85 LYS A O 1
ATOM 701 N N . GLN A 1 86 ? -2.204 4.487 0.223 1.00 91.56 86 GLN A N 1
ATOM 702 C CA . GLN A 1 86 ? -2.790 3.550 -0.729 1.00 91.56 86 GLN A CA 1
ATOM 703 C C . GLN A 1 86 ? -2.895 4.182 -2.121 1.00 91.56 86 GLN A C 1
ATOM 705 O O . GLN A 1 86 ? -2.598 3.515 -3.114 1.00 91.56 86 GLN A O 1
ATOM 710 N N . GLU A 1 87 ? -3.262 5.460 -2.195 1.00 92.38 87 GLU A N 1
ATOM 711 C CA . GLU A 1 87 ? -3.293 6.205 -3.452 1.00 92.38 87 GLU A CA 1
ATOM 712 C C . GLU A 1 87 ? -1.881 6.453 -4.001 1.00 92.38 87 GLU A C 1
ATOM 714 O O . GLU A 1 87 ? -1.609 6.135 -5.161 1.00 92.38 87 GLU A O 1
ATOM 719 N N . ASP A 1 88 ? -0.939 6.869 -3.150 1.00 91.94 88 ASP A N 1
ATOM 720 C CA . ASP A 1 88 ? 0.478 7.008 -3.509 1.00 91.94 88 ASP A CA 1
ATOM 721 C C . ASP A 1 88 ? 1.047 5.701 -4.073 1.00 91.94 88 ASP A C 1
ATOM 723 O O . ASP A 1 88 ? 1.799 5.702 -5.051 1.00 91.94 88 ASP A O 1
ATOM 727 N N . LEU A 1 89 ? 0.667 4.556 -3.499 1.00 93.94 89 LEU A N 1
ATOM 728 C CA . LEU A 1 89 ? 1.071 3.244 -3.993 1.00 93.94 89 LEU A CA 1
ATOM 729 C C . LEU A 1 89 ? 0.533 2.967 -5.400 1.00 93.94 89 LEU A C 1
ATOM 731 O O . LEU A 1 89 ? 1.282 2.425 -6.217 1.00 93.94 89 LEU A O 1
ATOM 735 N N . LYS A 1 90 ? -0.720 3.327 -5.704 1.00 94.12 90 LYS A N 1
ATOM 736 C CA . LYS A 1 90 ? -1.282 3.167 -7.057 1.00 94.12 90 LYS A CA 1
ATOM 737 C C . LYS A 1 90 ? -0.537 4.038 -8.062 1.00 94.12 90 LYS A C 1
ATOM 739 O O . LYS A 1 90 ? -0.118 3.534 -9.103 1.00 94.12 90 LYS A O 1
ATOM 744 N N . ILE A 1 91 ? -0.313 5.309 -7.725 1.00 94.00 91 ILE A N 1
ATOM 745 C CA . ILE A 1 91 ?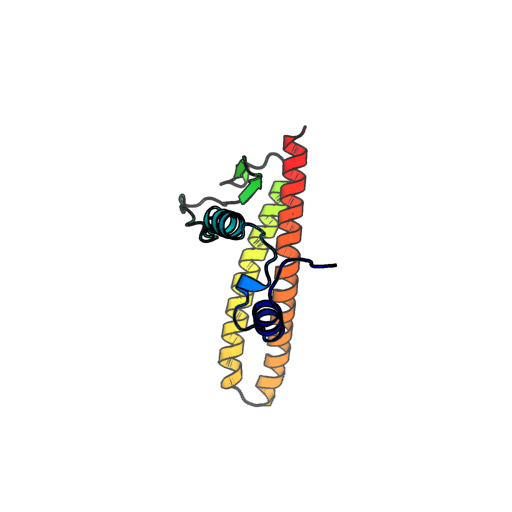 0.417 6.259 -8.575 1.00 94.00 91 ILE A CA 1
ATOM 746 C C . ILE A 1 91 ? 1.842 5.753 -8.821 1.00 94.00 91 ILE A C 1
ATOM 748 O O . ILE A 1 91 ? 2.287 5.660 -9.963 1.00 94.00 91 ILE A O 1
ATOM 752 N N . THR A 1 92 ? 2.550 5.344 -7.767 1.00 92.44 92 THR A N 1
ATOM 753 C CA . THR A 1 92 ? 3.930 4.843 -7.868 1.00 92.44 92 THR A CA 1
ATOM 754 C C . THR A 1 92 ? 4.006 3.569 -8.715 1.00 92.44 92 THR A C 1
ATOM 756 O O . THR A 1 92 ? 4.934 3.404 -9.508 1.00 92.44 92 THR A O 1
ATOM 759 N N . GLN A 1 93 ? 3.020 2.672 -8.603 1.00 94.94 93 GLN A N 1
ATOM 760 C CA . GLN A 1 93 ? 2.932 1.469 -9.435 1.00 94.94 93 GLN A CA 1
ATOM 761 C C . GLN A 1 93 ? 2.668 1.787 -10.908 1.00 94.94 93 GLN A C 1
ATOM 763 O O . GLN A 1 93 ? 3.301 1.174 -11.770 1.00 94.94 93 GLN A O 1
ATOM 768 N N . ALA A 1 94 ? 1.783 2.743 -11.199 1.00 95.19 94 ALA A N 1
ATOM 769 C CA . ALA A 1 94 ? 1.521 3.196 -12.562 1.00 95.19 94 ALA A CA 1
ATOM 770 C C . ALA A 1 94 ? 2.784 3.807 -13.191 1.00 95.19 94 ALA A C 1
ATOM 772 O O . ALA A 1 94 ? 3.203 3.381 -14.268 1.00 95.19 94 ALA A O 1
ATOM 773 N N . THR A 1 95 ? 3.464 4.703 -12.469 1.00 93.88 95 THR A N 1
ATOM 774 C CA . THR A 1 95 ? 4.732 5.311 -12.901 1.00 93.88 95 THR A CA 1
ATOM 775 C C . THR A 1 95 ? 5.826 4.265 -13.122 1.00 93.88 95 THR A C 1
ATOM 777 O O . THR A 1 95 ? 6.574 4.329 -14.099 1.00 93.88 95 THR A O 1
ATOM 780 N N . LEU A 1 96 ? 5.931 3.263 -12.242 1.00 95.06 96 LEU A N 1
ATOM 781 C CA . LEU A 1 96 ? 6.881 2.163 -12.411 1.00 95.06 96 LEU A CA 1
ATOM 782 C C . LEU A 1 96 ? 6.583 1.354 -13.681 1.00 95.06 96 LEU A C 1
ATOM 784 O O . LEU A 1 96 ? 7.510 0.995 -14.409 1.00 95.06 96 LEU A O 1
ATOM 788 N N . ALA A 1 97 ? 5.311 1.052 -13.947 1.00 94.06 97 ALA A N 1
ATOM 789 C CA . ALA A 1 97 ? 4.902 0.322 -15.143 1.00 94.06 97 ALA A CA 1
ATOM 790 C C . ALA A 1 97 ? 5.235 1.106 -16.421 1.00 94.06 97 ALA A C 1
ATOM 792 O O . ALA A 1 97 ? 5.815 0.541 -17.349 1.00 94.06 97 ALA A O 1
ATOM 793 N N . GLU A 1 98 ? 4.957 2.410 -16.432 1.00 93.81 98 GLU A N 1
ATOM 794 C CA . GLU A 1 98 ? 5.310 3.307 -17.531 1.00 93.81 98 GLU A CA 1
ATOM 795 C C . GLU A 1 98 ? 6.826 3.315 -17.779 1.00 93.81 98 GLU A C 1
ATOM 797 O O . GLU A 1 98 ? 7.285 3.020 -18.885 1.00 93.81 98 GLU A O 1
ATOM 802 N N . LYS A 1 99 ? 7.635 3.557 -16.741 1.00 91.88 99 LYS A N 1
ATOM 803 C CA . LYS A 1 99 ? 9.102 3.576 -16.870 1.00 91.88 99 LYS A CA 1
ATOM 804 C C . LYS A 1 99 ? 9.665 2.235 -17.337 1.00 91.88 99 LYS A C 1
ATOM 806 O O . LYS A 1 99 ? 10.592 2.211 -18.144 1.00 91.88 99 LYS A O 1
ATOM 811 N N . ARG A 1 100 ? 9.098 1.110 -16.891 1.00 92.94 100 ARG A N 1
ATOM 812 C CA . ARG A 1 100 ? 9.490 -0.224 -17.375 1.00 92.94 100 ARG A CA 1
ATOM 813 C C . ARG A 1 100 ? 9.178 -0.422 -18.857 1.00 92.94 100 ARG A C 1
ATOM 815 O O . ARG A 1 100 ? 9.984 -1.039 -19.548 1.00 92.94 100 ARG A O 1
ATOM 822 N N . ALA A 1 101 ? 8.065 0.116 -19.355 1.00 91.62 101 ALA A N 1
ATOM 823 C CA . ALA A 1 101 ? 7.756 0.079 -20.781 1.00 91.62 101 ALA A CA 1
ATOM 824 C C . ALA A 1 101 ? 8.796 0.879 -21.589 1.00 91.62 101 ALA A C 1
ATOM 826 O O . ALA A 1 101 ? 9.407 0.337 -22.514 1.00 91.62 101 ALA A O 1
ATOM 827 N N . TYR A 1 102 ? 9.087 2.116 -21.168 1.00 89.62 102 TYR A N 1
ATOM 828 C CA . TYR A 1 102 ? 10.094 2.974 -21.809 1.00 89.62 102 TYR A CA 1
ATOM 829 C C . TYR A 1 102 ? 11.518 2.411 -21.734 1.00 89.62 102 TYR A C 1
ATOM 831 O O . TYR A 1 102 ? 12.309 2.613 -22.649 1.00 89.62 102 TYR A O 1
ATOM 839 N N . TYR A 1 103 ? 11.867 1.658 -20.689 1.00 88.75 103 TYR A N 1
ATOM 840 C CA . TYR A 1 103 ? 13.203 1.069 -20.543 1.00 88.75 103 TYR A CA 1
ATOM 841 C C . TYR A 1 103 ? 13.637 0.250 -21.771 1.00 88.75 103 TYR A C 1
ATOM 843 O O . TYR A 1 103 ? 14.801 0.284 -22.176 1.00 88.75 103 TYR A O 1
ATOM 851 N N . THR A 1 104 ? 12.694 -0.450 -22.404 1.00 84.81 104 THR A N 1
ATOM 852 C CA . THR A 1 104 ? 12.969 -1.298 -23.573 1.00 84.81 104 THR A CA 1
ATOM 853 C C . THR A 1 104 ? 13.333 -0.503 -24.830 1.00 84.81 104 THR A C 1
ATOM 855 O O . THR A 1 104 ? 14.095 -0.998 -25.661 1.00 84.81 104 THR A O 1
ATOM 858 N N . THR A 1 105 ? 12.874 0.746 -24.949 1.00 88.06 105 THR A N 1
ATOM 859 C CA . THR A 1 105 ? 13.024 1.569 -26.159 1.00 88.06 105 THR A CA 1
ATOM 860 C C . THR A 1 105 ? 14.250 2.484 -26.138 1.00 88.06 105 THR A C 1
ATOM 862 O O . THR A 1 105 ? 14.568 3.083 -27.158 1.00 88.06 105 THR A O 1
ATOM 865 N N . LEU A 1 106 ? 14.925 2.625 -24.992 1.00 87.12 106 LEU A N 1
ATOM 866 C CA . LEU A 1 106 ? 16.003 3.603 -24.787 1.00 87.12 106 LEU A CA 1
ATOM 867 C C . LEU A 1 106 ? 17.399 3.075 -25.145 1.00 87.12 106 LEU A C 1
ATOM 869 O O . LEU A 1 106 ? 17.640 1.868 -25.130 1.00 87.12 106 LEU A O 1
ATOM 873 N N . ASP A 1 107 ? 18.338 3.997 -25.361 1.00 87.75 107 ASP A N 1
ATOM 874 C CA . ASP A 1 107 ? 19.767 3.714 -25.536 1.00 87.75 107 ASP A CA 1
ATOM 875 C C . ASP A 1 107 ? 20.462 3.346 -24.211 1.00 87.75 107 ASP A C 1
ATOM 877 O O . ASP A 1 107 ? 19.991 3.678 -23.119 1.00 87.75 107 ASP A O 1
ATOM 881 N N . ALA A 1 108 ? 21.630 2.697 -24.287 1.00 84.94 108 ALA A N 1
ATOM 882 C CA . ALA A 1 108 ? 22.332 2.122 -23.130 1.00 84.94 108 ALA A CA 1
ATOM 883 C C . ALA A 1 108 ? 22.571 3.109 -21.963 1.00 84.94 108 ALA A C 1
ATOM 885 O O . ALA A 1 108 ? 22.346 2.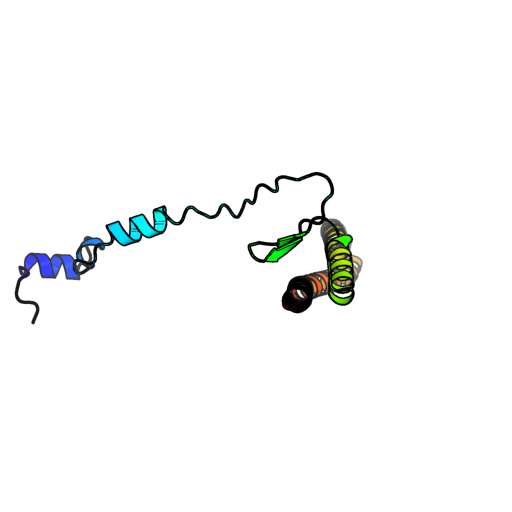754 -20.807 1.00 84.94 108 ALA A O 1
ATOM 886 N N . SER A 1 109 ? 22.952 4.361 -22.242 1.00 84.81 109 SER A N 1
ATOM 887 C CA . SER A 1 109 ? 23.212 5.372 -21.198 1.00 84.81 109 SER A CA 1
ATOM 888 C C . SER A 1 109 ? 21.938 5.919 -20.538 1.00 84.81 109 SER A C 1
ATOM 890 O O . SER A 1 109 ? 21.945 6.340 -19.379 1.00 84.81 109 SER A O 1
ATOM 892 N N . GLN A 1 110 ? 20.819 5.944 -21.266 1.00 86.12 110 GLN A N 1
ATOM 893 C CA . GLN A 1 110 ? 19.522 6.342 -20.720 1.00 86.12 110 GLN A CA 1
ATOM 894 C C . GLN A 1 110 ? 18.887 5.200 -19.927 1.00 86.12 110 GLN A C 1
ATOM 896 O O . GLN A 1 110 ? 18.291 5.456 -18.881 1.00 86.12 110 GLN A O 1
ATOM 901 N N . ARG A 1 111 ? 19.099 3.947 -20.352 1.00 89.81 111 ARG A N 1
ATOM 902 C CA . ARG A 1 111 ? 18.708 2.756 -19.588 1.00 89.81 111 ARG A CA 1
ATOM 903 C C . ARG A 1 111 ? 19.368 2.703 -18.221 1.00 89.81 111 ARG A C 1
ATOM 905 O O . ARG A 1 111 ? 18.689 2.397 -17.253 1.00 89.81 111 ARG A O 1
ATOM 912 N N . GLU A 1 112 ? 20.655 3.017 -18.110 1.00 89.56 112 GLU A N 1
ATOM 913 C CA . GLU A 1 112 ? 21.342 2.989 -16.813 1.00 89.56 112 GLU A CA 1
ATOM 914 C C . GLU A 1 112 ? 20.729 3.988 -15.819 1.00 89.56 112 GLU A C 1
ATOM 916 O O . GLU A 1 112 ? 20.377 3.617 -14.700 1.00 89.56 112 GLU A O 1
ATOM 921 N N . ARG A 1 113 ? 20.485 5.230 -16.261 1.00 90.19 113 ARG A N 1
ATOM 922 C CA . ARG A 1 113 ? 19.822 6.257 -15.439 1.00 90.19 113 ARG A CA 1
ATOM 923 C C . ARG A 1 113 ? 18.400 5.859 -15.045 1.00 90.19 113 ARG A C 1
ATOM 925 O O . ARG A 1 113 ? 18.047 5.945 -13.871 1.00 90.19 113 ARG A O 1
ATOM 932 N N . LEU A 1 114 ? 17.605 5.386 -16.006 1.00 91.69 114 LEU A N 1
ATOM 933 C CA . LEU A 1 114 ? 16.233 4.954 -15.744 1.00 91.69 114 LEU A CA 1
ATOM 934 C C . LEU A 1 114 ? 16.187 3.707 -14.850 1.00 91.69 114 LEU A C 1
ATOM 936 O O . LEU A 1 114 ? 15.283 3.568 -14.034 1.00 91.69 114 LEU A O 1
ATOM 940 N N . GLY A 1 115 ? 17.177 2.819 -14.958 1.00 90.94 115 GLY A N 1
ATOM 941 C CA . GLY A 1 115 ? 17.310 1.634 -14.116 1.00 90.94 115 GLY A CA 1
ATOM 942 C C . GLY A 1 115 ? 17.479 1.982 -12.638 1.00 90.94 115 GLY A C 1
ATOM 943 O O . GLY A 1 115 ? 16.820 1.379 -11.793 1.00 90.94 115 GLY A O 1
ATOM 944 N N . VAL A 1 116 ? 18.293 2.993 -12.316 1.00 93.06 116 VAL A N 1
ATOM 945 C CA . VAL A 1 116 ? 18.437 3.485 -10.932 1.00 93.06 116 VAL A CA 1
ATOM 946 C C . VAL A 1 116 ? 17.106 4.019 -10.394 1.00 93.06 116 VAL A C 1
ATOM 948 O O . VAL A 1 116 ? 16.735 3.726 -9.257 1.00 93.06 116 VAL A O 1
ATOM 951 N N . GLU A 1 117 ? 16.360 4.757 -11.217 1.00 93.06 117 GLU A N 1
ATOM 952 C CA . GLU A 1 117 ? 15.056 5.306 -10.835 1.00 93.06 117 GLU A CA 1
ATOM 953 C C . GLU A 1 117 ? 14.000 4.206 -10.628 1.00 93.06 117 GLU A C 1
ATOM 955 O O . GLU A 1 117 ? 13.307 4.199 -9.612 1.00 93.06 117 GLU A O 1
ATOM 960 N N . ILE A 1 118 ? 13.932 3.224 -11.534 1.00 94.56 118 ILE A N 1
ATOM 961 C CA . ILE A 1 118 ? 13.067 2.037 -11.422 1.00 94.56 118 ILE A CA 1
ATOM 962 C C . ILE A 1 118 ? 13.342 1.293 -10.110 1.00 94.56 118 ILE A C 1
ATOM 964 O O . ILE A 1 118 ? 12.409 0.961 -9.380 1.00 94.56 118 ILE A O 1
ATOM 968 N N . LEU A 1 119 ? 14.615 1.075 -9.774 1.00 95.44 119 LEU A N 1
ATOM 969 C CA . LEU A 1 119 ? 15.001 0.410 -8.528 1.00 95.44 119 LEU A CA 1
ATOM 970 C C . LEU A 1 119 ? 14.587 1.204 -7.283 1.00 95.44 119 LEU A C 1
ATOM 972 O O . LEU A 1 119 ? 14.215 0.598 -6.273 1.00 95.44 119 LEU A O 1
ATOM 976 N N . SER A 1 120 ? 14.642 2.539 -7.338 1.00 94.94 120 SER A N 1
ATOM 977 C CA . SER A 1 120 ? 14.139 3.389 -6.254 1.00 94.94 120 SER A CA 1
ATOM 978 C C . SER A 1 120 ? 12.633 3.216 -6.082 1.00 94.94 120 SER A C 1
ATOM 980 O O . SER A 1 120 ? 12.190 2.861 -4.994 1.00 94.94 120 SER A O 1
ATOM 982 N N . LEU A 1 121 ? 11.864 3.334 -7.168 1.00 94.06 121 LEU A N 1
ATOM 983 C CA . LEU A 1 121 ? 10.406 3.179 -7.144 1.00 94.06 121 LEU A CA 1
ATOM 984 C C . LEU A 1 121 ? 9.980 1.798 -6.623 1.00 94.06 121 LEU A C 1
ATOM 986 O O . LEU A 1 121 ? 9.034 1.674 -5.849 1.00 94.06 121 LEU A O 1
ATOM 990 N N . GLU A 1 122 ? 10.697 0.737 -6.994 1.00 95.12 122 GLU A N 1
ATOM 991 C CA . GLU A 1 122 ? 10.450 -0.608 -6.466 1.00 95.12 122 GLU A CA 1
ATOM 992 C C . GLU A 1 122 ? 10.729 -0.730 -4.965 1.00 95.12 122 GLU A C 1
ATOM 994 O O . GLU A 1 122 ? 10.051 -1.485 -4.260 1.00 95.12 122 GLU A O 1
ATOM 999 N N . ARG A 1 123 ? 11.756 -0.031 -4.466 1.00 95.88 123 ARG A N 1
ATOM 1000 C CA . ARG A 1 123 ? 12.040 0.039 -3.029 1.00 95.88 123 ARG A CA 1
ATOM 1001 C C . ARG A 1 123 ? 10.912 0.765 -2.304 1.00 95.88 123 ARG A C 1
ATOM 1003 O O . ARG A 1 123 ? 10.445 0.241 -1.295 1.00 95.88 123 ARG A O 1
ATOM 1010 N N . ASP A 1 124 ? 10.445 1.878 -2.851 1.00 93.06 124 ASP A N 1
ATOM 1011 C CA . ASP A 1 124 ? 9.379 2.685 -2.258 1.00 93.06 124 ASP A CA 1
ATOM 1012 C C . ASP A 1 124 ? 8.063 1.898 -2.205 1.00 93.06 124 ASP A C 1
ATOM 1014 O O . ASP A 1 124 ? 7.443 1.794 -1.149 1.00 93.06 124 ASP A O 1
ATOM 1018 N N . ILE A 1 125 ? 7.697 1.199 -3.287 1.00 94.25 125 ILE A N 1
ATOM 1019 C CA . ILE A 1 125 ? 6.529 0.301 -3.301 1.00 94.25 125 ILE A CA 1
ATOM 1020 C C . ILE A 1 125 ? 6.654 -0.794 -2.236 1.00 94.25 125 ILE A C 1
ATOM 1022 O O . ILE A 1 125 ? 5.670 -1.117 -1.568 1.00 94.25 125 ILE A O 1
ATOM 1026 N N . ARG A 1 126 ? 7.841 -1.393 -2.068 1.00 95.19 126 ARG A N 1
ATOM 1027 C CA . ARG A 1 126 ? 8.064 -2.398 -1.015 1.00 95.19 126 ARG A CA 1
ATOM 1028 C C . ARG A 1 126 ? 7.853 -1.812 0.375 1.00 95.19 126 ARG A C 1
ATOM 1030 O O . ARG A 1 126 ? 7.192 -2.461 1.181 1.00 95.19 126 ARG A O 1
ATOM 1037 N N . LEU A 1 127 ? 8.396 -0.627 0.643 1.00 94.50 127 LEU A N 1
ATOM 1038 C CA . LEU A 1 127 ? 8.257 0.037 1.935 1.00 94.50 127 LEU A CA 1
ATOM 1039 C C . LEU A 1 127 ? 6.786 0.351 2.225 1.00 94.50 127 LEU A C 1
ATOM 1041 O O . LEU A 1 127 ? 6.267 -0.068 3.256 1.00 94.50 127 LEU A O 1
ATOM 1045 N N . ILE A 1 128 ? 6.078 0.971 1.276 1.00 92.56 128 ILE A N 1
ATOM 1046 C CA . ILE A 1 128 ? 4.660 1.316 1.444 1.00 92.56 128 ILE A CA 1
ATOM 1047 C C . ILE A 1 128 ? 3.817 0.057 1.700 1.00 92.56 128 ILE A C 1
ATOM 1049 O O . ILE A 1 128 ? 2.967 0.048 2.588 1.00 92.56 128 ILE A O 1
ATOM 1053 N N . ARG A 1 129 ? 4.087 -1.049 0.992 1.00 92.69 129 ARG A N 1
ATOM 1054 C CA . ARG A 1 129 ? 3.399 -2.335 1.219 1.00 92.69 129 ARG A CA 1
ATOM 1055 C C . ARG A 1 129 ? 3.647 -2.928 2.607 1.00 92.69 129 ARG A C 1
ATOM 1057 O O . ARG A 1 129 ? 2.790 -3.655 3.099 1.00 92.69 129 ARG A O 1
ATOM 1064 N N . GLN A 1 130 ? 4.796 -2.658 3.222 1.00 94.00 130 GLN A N 1
ATOM 1065 C CA . GLN A 1 130 ? 5.086 -3.085 4.595 1.00 94.00 130 GLN A CA 1
ATOM 1066 C C . GLN A 1 130 ? 4.426 -2.168 5.628 1.00 94.00 130 GLN A C 1
ATOM 1068 O O . GLN A 1 130 ? 3.967 -2.645 6.661 1.00 94.00 130 GLN A O 1
ATOM 1073 N N . GLU A 1 131 ? 4.351 -0.869 5.345 1.00 91.69 131 GLU A N 1
ATOM 1074 C CA . GLU A 1 131 ? 3.771 0.129 6.244 1.00 91.69 131 GLU A CA 1
ATOM 1075 C C . GLU A 1 131 ? 2.241 0.067 6.300 1.00 91.69 131 GLU A C 1
ATOM 1077 O O . GLU A 1 131 ? 1.673 0.146 7.388 1.00 91.69 131 GLU A O 1
ATOM 1082 N N . LEU A 1 132 ? 1.562 -0.120 5.162 1.00 91.31 132 LEU A N 1
ATOM 1083 C CA . LEU A 1 132 ? 0.095 -0.172 5.082 1.00 91.31 132 LEU A CA 1
ATOM 1084 C C . LEU A 1 132 ? -0.563 -1.099 6.128 1.00 91.31 132 LEU A C 1
ATOM 1086 O O . LEU A 1 132 ? -1.415 -0.611 6.872 1.00 91.31 132 LEU A O 1
ATOM 1090 N N . PRO A 1 133 ? -0.177 -2.385 6.270 1.00 90.50 133 PRO A N 1
ATOM 1091 C CA . PRO A 1 133 ? -0.790 -3.268 7.266 1.00 90.50 133 PRO A CA 1
ATOM 1092 C C . PRO A 1 133 ? -0.452 -2.876 8.712 1.00 90.50 133 PRO A C 1
ATOM 1094 O O . PRO A 1 133 ? -1.200 -3.209 9.634 1.00 90.50 133 PRO A O 1
ATOM 1097 N N . LEU A 1 134 ? 0.671 -2.184 8.943 1.00 91.56 134 LEU A N 1
ATOM 1098 C CA . LEU A 1 134 ? 1.030 -1.681 10.270 1.00 91.56 134 LEU A CA 1
ATOM 1099 C C . LEU A 1 134 ? 0.139 -0.500 10.662 1.00 91.56 134 LEU A C 1
ATOM 1101 O O . LEU A 1 134 ? -0.372 -0.486 11.782 1.00 91.56 134 LEU A O 1
ATOM 1105 N N . LEU A 1 135 ? -0.085 0.441 9.739 1.00 89.81 135 LEU A N 1
ATOM 1106 C CA . LEU A 1 135 ? -1.004 1.565 9.940 1.00 89.81 135 LEU A CA 1
ATOM 1107 C C . LEU A 1 135 ? -2.435 1.069 10.157 1.00 89.81 135 LEU A C 1
ATOM 1109 O O . LEU A 1 135 ? -3.085 1.479 11.114 1.00 89.81 135 LEU A O 1
ATOM 1113 N N . GLU A 1 136 ? -2.895 0.132 9.329 1.00 89.31 136 GLU A N 1
ATOM 1114 C CA . GLU A 1 136 ? -4.228 -0.460 9.450 1.00 89.31 136 GLU A CA 1
ATOM 1115 C C . GLU A 1 136 ? -4.424 -1.134 10.816 1.00 89.31 136 GLU A C 1
ATOM 1117 O O . GLU A 1 136 ? -5.397 -0.865 11.522 1.00 89.31 136 GLU A O 1
ATOM 1122 N N . ARG A 1 137 ? -3.466 -1.966 11.243 1.00 90.12 137 ARG A N 1
ATOM 1123 C CA . ARG A 1 137 ? -3.515 -2.616 12.560 1.00 90.12 137 ARG A CA 1
ATOM 1124 C C . ARG A 1 137 ? -3.478 -1.599 13.699 1.00 90.12 137 ARG A C 1
ATOM 1126 O O . ARG A 1 137 ? -4.177 -1.780 14.694 1.00 90.12 137 ARG A O 1
ATOM 1133 N N . SER A 1 138 ? -2.656 -0.558 13.576 1.00 90.81 138 SER A N 1
ATOM 1134 C CA . SER A 1 138 ? -2.567 0.516 14.567 1.00 90.81 138 SER A CA 1
ATOM 1135 C C . SER A 1 138 ? -3.912 1.230 14.716 1.00 90.81 138 SER A C 1
ATOM 1137 O O . SER A 1 138 ? -4.433 1.316 15.827 1.00 90.81 138 SER A O 1
ATOM 1139 N N . ALA A 1 139 ? -4.524 1.635 13.599 1.00 89.88 139 ALA A N 1
ATOM 1140 C CA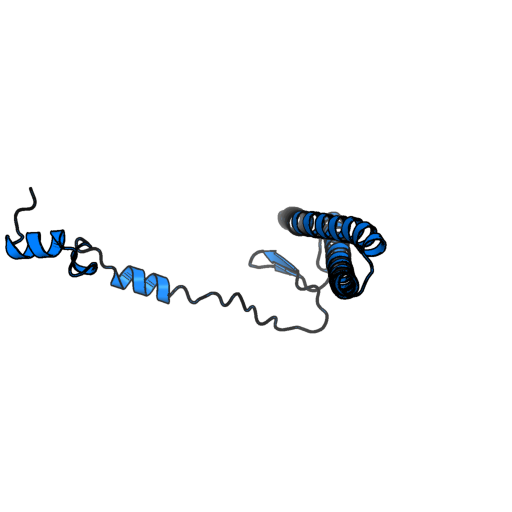 . ALA A 1 139 ? -5.840 2.262 13.572 1.00 89.88 139 ALA A CA 1
ATOM 1141 C C . ALA A 1 139 ? -6.918 1.376 14.215 1.00 89.88 139 ALA A C 1
ATOM 1143 O O . ALA A 1 139 ? -7.631 1.834 15.108 1.00 89.88 139 ALA A O 1
ATOM 1144 N N . ARG A 1 140 ? -6.984 0.088 13.844 1.00 90.62 140 ARG A N 1
ATOM 1145 C CA . ARG A 1 140 ? -7.925 -0.875 14.446 1.00 90.62 140 ARG A CA 1
ATOM 1146 C C . ARG A 1 140 ? -7.730 -1.002 15.956 1.00 90.62 140 ARG A C 1
ATOM 1148 O O . ARG A 1 140 ? -8.696 -0.964 16.708 1.00 90.62 140 ARG A O 1
ATOM 1155 N N . ASN A 1 141 ? -6.485 -1.115 16.419 1.00 91.06 141 ASN A N 1
ATOM 1156 C CA . ASN A 1 141 ? -6.185 -1.229 17.847 1.00 91.06 141 ASN A CA 1
ATOM 1157 C C . ASN A 1 141 ? -6.586 0.027 18.633 1.00 91.06 141 ASN A C 1
ATOM 1159 O O . ASN A 1 141 ? -7.055 -0.087 19.766 1.00 91.06 141 ASN A O 1
ATOM 1163 N N . LEU A 1 142 ? -6.379 1.214 18.059 1.00 90.81 142 LEU A N 1
ATOM 1164 C CA . LEU A 1 142 ? -6.793 2.478 18.667 1.00 90.81 142 LEU A CA 1
ATOM 1165 C C . LEU A 1 142 ? -8.316 2.571 18.767 1.00 90.81 142 LEU A C 1
ATOM 1167 O O . LEU A 1 142 ? -8.829 2.960 19.814 1.00 90.81 142 LEU A O 1
ATOM 1171 N N . GLU A 1 143 ? -9.028 2.149 17.724 1.00 89.75 143 GLU A N 1
ATOM 1172 C CA . GLU A 1 143 ? -10.489 2.158 17.718 1.00 89.75 143 GLU A CA 1
ATOM 1173 C C . GLU A 1 143 ? -11.075 1.145 18.710 1.00 89.75 143 GLU A C 1
ATOM 1175 O O . GLU A 1 143 ? -11.936 1.493 19.511 1.00 89.75 143 GLU A O 1
ATOM 1180 N N . ILE A 1 144 ? -10.541 -0.079 18.765 1.00 89.38 144 ILE A N 1
ATOM 1181 C CA . ILE A 1 144 ? -10.967 -1.091 19.749 1.00 89.38 144 ILE A CA 1
ATOM 1182 C C . ILE A 1 144 ? -10.785 -0.576 21.185 1.00 89.38 144 ILE A C 1
ATOM 1184 O O . ILE A 1 144 ? -11.639 -0.803 22.041 1.00 89.38 144 ILE A O 1
ATOM 1188 N N . ARG A 1 145 ? -9.692 0.146 21.466 1.00 88.69 145 ARG A N 1
ATOM 1189 C CA . ARG A 1 145 ? -9.474 0.767 22.784 1.00 88.69 145 ARG A CA 1
ATOM 1190 C C . ARG A 1 145 ? -10.478 1.876 23.086 1.00 88.69 145 ARG A C 1
ATOM 1192 O O . ARG A 1 145 ? -10.823 2.046 24.251 1.00 88.69 145 ARG A O 1
ATOM 1199 N N . ALA A 1 146 ? -10.906 2.630 22.076 1.00 88.12 146 ALA A N 1
ATOM 1200 C CA . ALA A 1 146 ? -11.924 3.662 22.235 1.00 88.12 146 ALA A CA 1
ATOM 1201 C C . ALA A 1 146 ? -13.314 3.056 22.482 1.00 88.12 146 ALA A C 1
ATOM 1203 O O . ALA A 1 146 ? -14.037 3.564 23.328 1.00 88.12 146 ALA A O 1
ATOM 1204 N N . LEU A 1 147 ? -13.645 1.941 21.822 1.00 84.56 147 LEU A N 1
ATOM 1205 C CA . LEU A 1 147 ? -14.911 1.216 22.002 1.00 84.56 147 LEU A CA 1
ATOM 1206 C C . LEU A 1 147 ? -14.989 0.423 23.317 1.00 84.56 147 LEU A C 1
ATOM 1208 O O . LEU A 1 147 ? -16.077 0.144 23.807 1.00 84.56 147 LEU A O 1
ATOM 1212 N N . SER A 1 148 ? -13.845 0.024 23.878 1.00 81.19 148 SER A N 1
ATOM 1213 C CA . SER A 1 148 ? -13.771 -0.701 25.155 1.00 81.19 148 SER A CA 1
ATOM 1214 C C . SER A 1 148 ? -13.833 0.212 26.393 1.00 81.19 148 SER A C 1
ATOM 1216 O O . SER A 1 148 ? -13.760 -0.303 27.512 1.00 81.19 148 SER A O 1
ATOM 1218 N N . LYS A 1 149 ? -13.886 1.535 26.213 1.00 58.22 149 LYS A N 1
ATOM 1219 C CA . LYS A 1 149 ? -13.994 2.529 27.289 1.00 58.22 149 LYS A CA 1
ATOM 1220 C C . LYS A 1 149 ? -15.448 2.877 27.570 1.00 58.22 149 LYS A C 1
ATOM 1222 O O . LYS A 1 149 ? -15.744 3.072 28.768 1.00 58.22 149 LYS A O 1
#

pLDDT: mean 78.4, std 16.66, range [37.66, 95.88]

Foldseek 3Di:
DPPDDDPVLVVCVVVCVDVVSVPPPDPCVVVVVVVVVPPPPPPPPPPPCPDQFPQADLDPVDTGRDLVVFPDPVLSVLVVVLVVLVVVLVVLVVVLVVLVVVLVVDDPVVNVVSVVVSVVSVVSNVVSVVVNVVSSVVSSVRRVVSVVD

Radius of gyration: 27.37 Å; chains: 1; bounding box: 46×73×53 Å

=== Feature glossary ===
Key to the feature types in this record:

pLDDT. pLDDT is the predicted lDDT-Cα score: AlphaFold's confidence that the local environment of each residue (all inter-atomic distances within 15 Å) is correctly placed. It is a per-residue number between 0 and 100, with higher meaning more reliable.

Radius of gyration, Cα contacts, bounding box. The geometric summary reports three shape descriptors. Rg (radius of gyration) measures how spread out the Cα atoms are about their centre of mass; compact globular proteins have small Rg, elongated or unfolded ones large. Cα contacts (<8 Å, |i−j|>4) count long-range residue pairs in spatial proximity — high for tightly packed folds, near zero for rods or random coil. The bounding-box extents give the protein's footprint along x, y, z in Å.

Backbone torsions (φ/ψ). Backbone dihedral angles. Every residue except chain termini has a φ (preceding-C → N → Cα → C) and a ψ (N → Cα → C → next-N). They are reported in degrees following the IUPAC sign convention. Secondary structure is essentially a statement about which (φ, ψ) basin each residue occupies.

Contact-map, Ramachandran, and PAE plots. Plot images: a contact map (which residues are close in 3D, as an N×N binary image), a Ramachandran scatter (backbone torsion angles, revealing secondary-structure composition at a glance), and — for AlphaFold structures — a PAE heatmap (pairwise prediction confidence).

Predicted aligned error. Predicted Aligned Error (PAE) is an AlphaFold confidence matrix: entry (i, j) is the expected error in the position of residue j, in ångströms, when the prediction is superimposed on the true structure at residue i. Low PAE within a block of residues means that block is internally rigid and well-predicted; high PAE between two blocks means their relative placement is uncertain even if each block individually is confident.

Secondary structure (3-state, P-SEA). Three-state secondary structure (P-SEA) collapses the eight DSSP classes into helix (a), strand (b), and coil (c). P-SEA assigns these from Cα geometry alone — distances and angles — without requiring backbone oxygens, so it works on any Cα trace.

Solvent-accessible surface area. Solvent-accessible surface area (SASA) is the area in Å² traced out by the centre of a 1.4 Å probe sphere (a water molecule) rolled over the protein's van der Waals surface (Shrake–Rupley / Lee–Richards construction). Buried residues have near-zero SASA; fully exposed residues can exceed 200 Å². The total SASA scales roughly with the number of surface residues.

Foldseek 3Di. The Foldseek 3Di string encodes local tertiary geometry as a 20-letter alphabet — one character per residue — derived from the relative positions of nearby Cα atoms. Unlike the amino-acid sequence, 3Di is a direct function of the 3D structure, so two proteins with the same fold have similar 3Di strings even at low sequence identity.

B-factor. For experimental (PDB) structures, the B-factor (temperature factor) quantifies the positional spread of each atom in the crystal — a combination of thermal vibration and static disorder — in units of Å². High B-factors mark flexible loops or poorly resolved regions; low B-factors mark the rigid, well-ordered core.

mmCIF coordinates. The mmCIF block holds the 3D Cartesian coordinates of each backbone atom (N, Cα, C, O) in ångströms. mmCIF is the PDB's canonical archive format — a tagged-loop text representation of the atomic model.

InterPro / GO / CATH / organism. Functional annotations link the protein to curated databases. InterPro entries identify conserved domains and families by matching the sequence against member-database signatures (Pfam, PROSITE, CDD, …). Gene Ontology (GO) terms describe molecular function, biological process, and cellular component in a controlled vocabulary. CATH places the structure in a hierarchical fold classification (Class/Architecture/Topology/Homologous-superfamily). The organism is the source species.

Rendered structure images. Structure images are PyMOL renders from six orthogonal camera directions. Cartoon representation draws helices as coils and strands as arrows; sticks shows the backbone as bonds; surface shows the solvent-excluded envelope. Rainbow coloring maps sequence position to hue (blue→red, N→C); chain coloring assigns a distinct color per polypeptide.

Sequence. This is the polypeptide sequence — one letter per residue, N-terminus first. Length ranges from a few dozen residues for small domains to over a thousand for large multi-domain proteins.

Secondary structure (8-state, DSSP). The SS8 string is DSSP's per-residue secondary-structure call. α-helix (H) means an i→i+4 H-bond ladder; β-strand (E) means the residue participates in a β-sheet; 3₁₀ (G) and π (I) are tighter and wider helices; T/S are turns/bends; '-' is loop.

Nearest PDB structures. Structural nearest neighbors (via Foldseek easy-search vs the PDB). Reported per hit: target PDB id, E-value, and alignment TM-score. A TM-score above ~0.5 is the conventional threshold for 'same fold'.